Protein AF-A0A513QTV9-F1 (afdb_monomer)

Nearest PDB structures (foldseek):
  6qk5-assembly1_A  TM=6.519E-01  e=1.079E-06  Helix pomatia
  6qk6-assembly1_A  TM=5.389E-01  e=5.607E-05  Helix pomatia
  5mn3-assembly1_A  TM=4.149E-01  e=1.879E-03  Littorina littorea

Structure (mmCIF, N/CA/C/O backbone):
data_AF-A0A513QTV9-F1
#
_entry.id   AF-A0A513QTV9-F1
#
loop_
_atom_site.group_PDB
_atom_site.id
_atom_site.type_symbol
_atom_site.label_atom_id
_atom_site.label_alt_id
_atom_site.label_comp_id
_atom_site.label_asym_id
_atom_site.label_entity_id
_atom_site.label_seq_id
_atom_site.pdbx_PDB_ins_code
_atom_site.Cartn_x
_atom_site.Cartn_y
_atom_site.Cartn_z
_atom_site.occupancy
_atom_site.B_iso_or_equiv
_atom_site.auth_seq_id
_atom_site.auth_comp_id
_atom_site.auth_asym_id
_atom_site.auth_atom_id
_atom_site.pdbx_PDB_model_num
ATOM 1 N N . MET A 1 1 ? 13.735 -11.469 -7.294 1.00 44.91 1 MET A N 1
ATOM 2 C CA . MET A 1 1 ? 13.436 -10.178 -6.635 1.00 44.91 1 MET A CA 1
ATOM 3 C C . MET A 1 1 ? 11.929 -10.083 -6.507 1.00 44.91 1 MET A C 1
ATOM 5 O O . MET A 1 1 ? 11.262 -9.608 -7.414 1.00 44.91 1 MET A O 1
ATOM 9 N N . SER A 1 2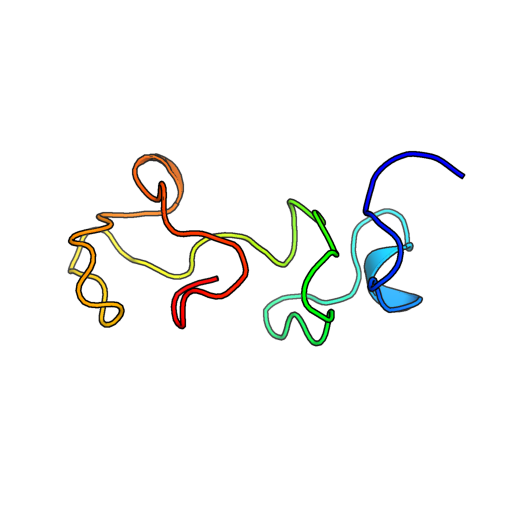 ? 11.388 -10.675 -5.448 1.00 51.06 2 SER A N 1
ATOM 10 C CA . SER A 1 2 ? 9.953 -10.926 -5.323 1.00 51.06 2 SER A CA 1
ATOM 11 C C . SER A 1 2 ? 9.354 -9.980 -4.292 1.00 51.06 2 SER A C 1
ATOM 13 O O . SER A 1 2 ? 9.849 -9.914 -3.172 1.00 51.06 2 SER A O 1
ATOM 15 N N . GLY A 1 3 ? 8.269 -9.292 -4.655 1.00 60.50 3 GLY A N 1
ATOM 16 C CA . GLY A 1 3 ? 7.216 -9.017 -3.674 1.00 60.50 3 GLY A CA 1
ATOM 17 C C . GLY A 1 3 ? 6.612 -7.620 -3.625 1.00 60.50 3 GLY A C 1
ATOM 18 O O . GLY A 1 3 ? 5.575 -7.484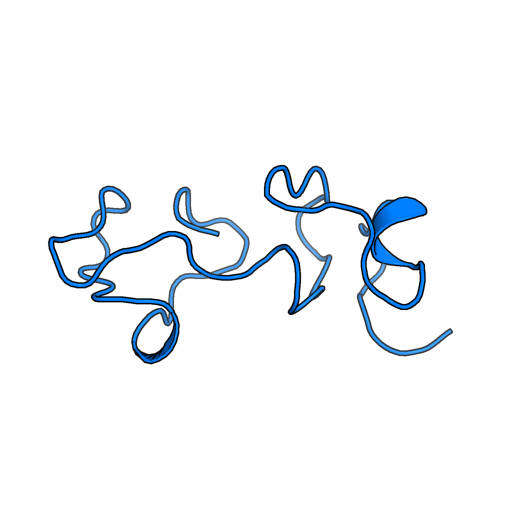 -2.989 1.00 60.50 3 GLY A O 1
ATOM 19 N N . ARG A 1 4 ? 7.205 -6.586 -4.237 1.00 72.88 4 ARG A N 1
ATOM 20 C CA . ARG A 1 4 ? 6.690 -5.210 -4.062 1.00 72.88 4 ARG A CA 1
ATOM 21 C C . ARG A 1 4 ? 6.507 -4.411 -5.359 1.00 72.88 4 ARG A C 1
ATOM 23 O O . ARG A 1 4 ? 5.864 -3.384 -5.310 1.00 72.88 4 ARG A O 1
ATOM 30 N N . GLY A 1 5 ? 6.945 -4.903 -6.518 1.00 75.88 5 GLY A N 1
ATOM 31 C CA . GLY A 1 5 ? 6.751 -4.230 -7.813 1.00 75.88 5 GLY A CA 1
ATOM 32 C C . GLY A 1 5 ? 7.913 -3.305 -8.222 1.00 75.88 5 GLY A C 1
ATOM 33 O O . GLY A 1 5 ? 8.796 -3.024 -7.406 1.00 75.88 5 GLY A O 1
ATOM 34 N N . PRO A 1 6 ? 7.980 -2.884 -9.501 1.00 81.75 6 PRO A N 1
ATOM 35 C CA . PRO A 1 6 ? 9.152 -2.207 -10.068 1.00 81.75 6 PRO A CA 1
ATOM 36 C C . PRO A 1 6 ? 9.365 -0.775 -9.563 1.00 81.75 6 PRO A C 1
ATOM 38 O O . PRO A 1 6 ? 10.503 -0.316 -9.526 1.00 81.75 6 PRO A O 1
ATOM 41 N N . ASN A 1 7 ? 8.303 -0.083 -9.138 1.00 85.75 7 ASN A N 1
ATOM 42 C CA . ASN A 1 7 ? 8.354 1.349 -8.807 1.00 85.75 7 ASN A CA 1
ATOM 43 C C . ASN A 1 7 ? 8.490 1.637 -7.303 1.00 85.75 7 ASN A C 1
ATOM 45 O O . ASN A 1 7 ? 8.189 2.737 -6.836 1.00 85.75 7 ASN A O 1
ATOM 49 N N . CYS A 1 8 ? 8.924 0.646 -6.525 1.00 84.69 8 CYS A N 1
ATOM 50 C CA . CYS A 1 8 ? 9.246 0.848 -5.120 1.00 84.69 8 CYS A CA 1
ATOM 51 C C . CYS A 1 8 ? 10.606 1.518 -4.944 1.00 84.69 8 CYS A C 1
ATOM 53 O O . CYS A 1 8 ? 11.586 1.134 -5.585 1.00 84.69 8 CYS A O 1
ATOM 55 N N . THR A 1 9 ? 10.680 2.452 -4.000 1.00 86.81 9 THR A N 1
ATOM 56 C CA . THR A 1 9 ? 11.952 3.011 -3.532 1.00 86.81 9 THR A CA 1
ATOM 57 C C . THR A 1 9 ? 12.759 1.950 -2.780 1.00 86.81 9 THR A C 1
ATOM 59 O O . THR A 1 9 ? 12.207 0.956 -2.302 1.00 86.81 9 THR A O 1
ATOM 62 N N . GLU A 1 10 ? 14.066 2.164 -2.625 1.00 88.06 10 GLU A N 1
ATOM 63 C CA . GLU A 1 10 ? 14.924 1.265 -1.837 1.00 88.06 10 GLU A CA 1
ATOM 64 C C . GLU A 1 10 ? 14.424 1.129 -0.388 1.00 88.06 10 GLU A C 1
ATOM 66 O O . GLU A 1 10 ? 14.383 0.023 0.149 1.00 88.06 10 GLU A O 1
ATOM 71 N N . ALA A 1 11 ? 13.902 2.215 0.197 1.00 87.62 11 ALA A N 1
ATOM 72 C CA . ALA A 1 11 ? 13.253 2.190 1.507 1.00 87.62 11 ALA A CA 1
ATOM 73 C C . ALA A 1 11 ? 12.045 1.230 1.550 1.00 87.62 11 ALA A C 1
ATOM 75 O O . ALA A 1 11 ? 11.886 0.488 2.519 1.00 87.62 11 ALA A O 1
ATOM 76 N N . CYS A 1 12 ? 11.221 1.169 0.494 1.00 86.81 12 CYS A N 1
ATOM 77 C CA . CYS A 1 12 ? 10.147 0.169 0.412 1.00 86.81 12 CYS A CA 1
ATOM 78 C C . CYS A 1 12 ? 10.633 -1.222 0.047 1.00 86.81 12 CYS A C 1
ATOM 80 O O . CYS A 1 12 ? 9.864 -2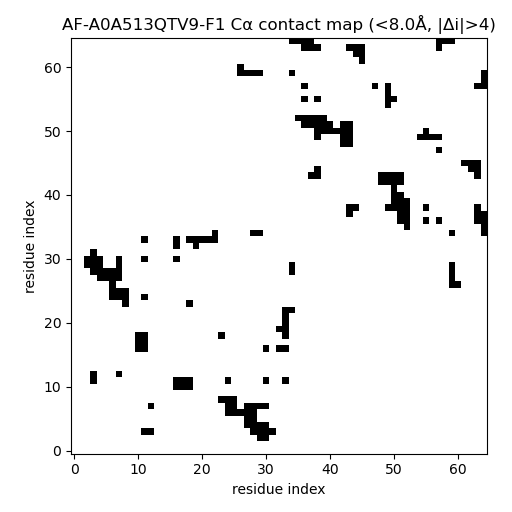.158 0.203 1.00 86.81 12 CYS A O 1
ATOM 82 N N . LYS A 1 13 ? 11.837 -1.410 -0.489 1.00 85.00 13 LYS A N 1
ATOM 83 C CA . LYS A 1 13 ? 12.383 -2.758 -0.720 1.00 85.00 13 LYS A CA 1
ATOM 84 C C . LYS A 1 13 ? 13.014 -3.337 0.546 1.00 85.00 13 LYS A C 1
ATOM 86 O O . LYS A 1 13 ? 13.090 -4.558 0.665 1.00 85.00 13 LYS A O 1
ATOM 91 N N . GLY A 1 14 ? 13.390 -2.479 1.498 1.00 84.62 14 GLY A N 1
ATOM 92 C CA . GLY A 1 14 ? 13.797 -2.871 2.845 1.00 84.62 14 GLY A CA 1
ATOM 93 C C . GLY A 1 14 ? 12.750 -3.748 3.536 1.00 84.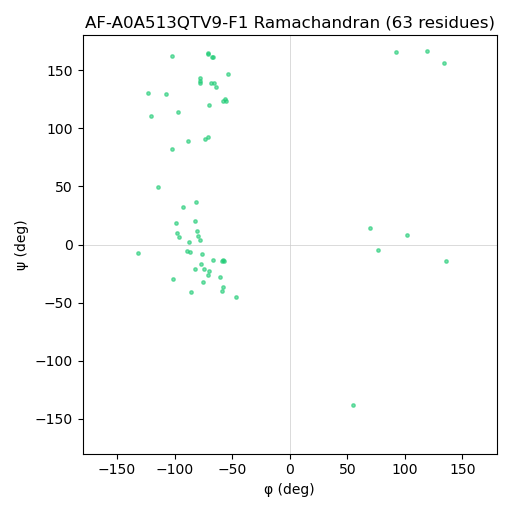62 14 GLY A C 1
ATOM 94 O O . GLY A 1 14 ? 11.549 -3.617 3.297 1.00 84.62 14 GLY A O 1
ATOM 95 N N . SER A 1 15 ? 13.202 -4.677 4.376 1.00 83.12 15 SER A N 1
ATOM 96 C CA . SER A 1 15 ? 12.330 -5.512 5.209 1.00 83.12 15 SER A CA 1
ATOM 97 C C . SER A 1 15 ? 12.676 -5.273 6.681 1.00 83.12 15 SER A C 1
ATOM 99 O O . SER A 1 15 ? 13.766 -5.674 7.090 1.00 83.12 15 SER A O 1
ATOM 101 N N . PRO A 1 16 ? 11.794 -4.633 7.477 1.00 81.56 16 PRO A N 1
ATOM 102 C CA . PRO A 1 16 ? 10.460 -4.119 7.122 1.00 81.56 16 PRO A CA 1
ATOM 103 C C . PRO A 1 16 ? 10.502 -2.885 6.201 1.00 81.56 16 PRO A C 1
ATOM 105 O O . PRO A 1 16 ? 11.550 -2.260 6.039 1.00 81.56 16 PRO A O 1
ATOM 108 N N . CYS A 1 17 ? 9.368 -2.541 5.578 1.00 85.31 17 CYS A N 1
ATOM 109 C CA . CYS A 1 17 ? 9.244 -1.331 4.760 1.00 85.31 17 CYS A CA 1
ATOM 110 C C . CYS A 1 17 ? 9.622 -0.083 5.567 1.00 85.31 17 CYS A C 1
ATOM 112 O O . CYS A 1 17 ? 9.029 0.203 6.605 1.00 85.31 17 CYS A O 1
ATOM 114 N N . GLN A 1 18 ? 10.572 0.698 5.055 1.00 88.62 18 GLN A N 1
ATOM 115 C CA . GLN A 1 18 ? 11.066 1.904 5.721 1.00 88.62 18 GLN A CA 1
ATOM 116 C C . GLN A 1 18 ? 10.432 3.199 5.197 1.00 88.62 18 GLN A C 1
ATOM 118 O O . GLN A 1 18 ? 10.884 4.284 5.546 1.00 88.62 18 GLN A O 1
ATOM 123 N N . CYS A 1 19 ? 9.380 3.124 4.374 1.00 85.12 19 CYS A N 1
ATOM 124 C CA . CYS A 1 19 ? 8.672 4.322 3.906 1.00 85.12 19 CYS A CA 1
ATOM 125 C C . CYS A 1 19 ? 7.865 5.020 5.014 1.00 85.12 19 CYS A C 1
ATOM 127 O O . CYS A 1 19 ? 7.553 6.205 4.897 1.00 85.12 19 CYS A O 1
ATOM 129 N N . GLY A 1 20 ? 7.504 4.293 6.078 1.00 76.88 20 GLY A N 1
ATOM 130 C CA . GLY A 1 20 ? 6.628 4.801 7.131 1.00 76.88 20 GLY A CA 1
ATOM 131 C C . GLY A 1 20 ? 5.302 5.321 6.565 1.00 76.88 20 GLY A C 1
ATOM 132 O O . GLY A 1 20 ? 4.724 4.733 5.652 1.00 76.88 20 GLY A O 1
ATOM 133 N N . ASP A 1 21 ? 4.840 6.459 7.083 1.00 71.81 21 ASP A N 1
ATOM 134 C CA . ASP A 1 21 ? 3.612 7.117 6.635 1.00 71.81 21 ASP A CA 1
ATOM 135 C C . ASP A 1 21 ? 3.730 7.839 5.285 1.00 71.81 21 ASP A C 1
ATOM 137 O O . ASP A 1 21 ? 2.712 8.114 4.649 1.00 71.81 21 ASP A O 1
ATOM 141 N N . LYS A 1 22 ? 4.936 8.188 4.837 1.00 71.19 22 LYS A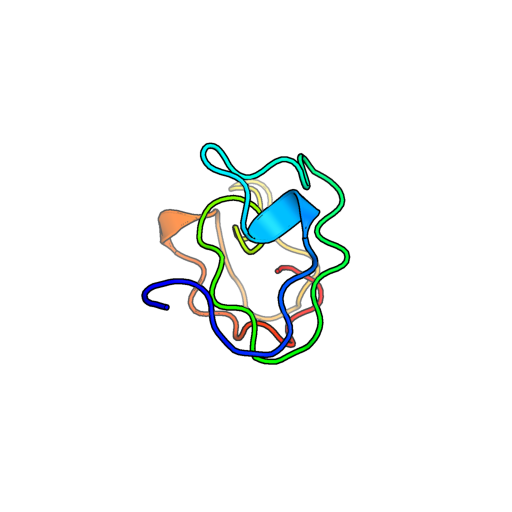 N 1
ATOM 142 C CA . LYS A 1 22 ? 5.141 8.896 3.569 1.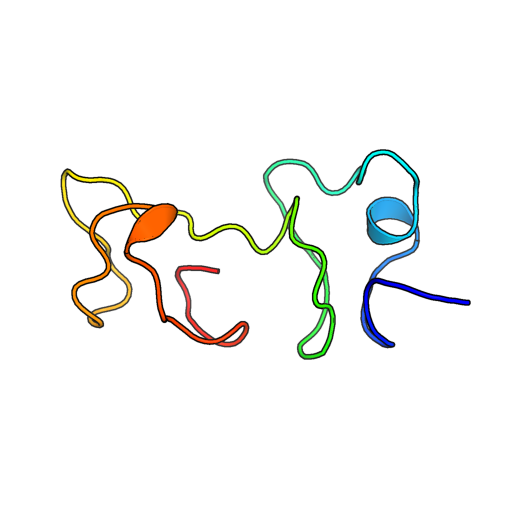00 71.19 22 LYS A CA 1
ATOM 143 C C . LYS A 1 22 ? 5.619 7.895 2.523 1.00 71.19 22 LYS A C 1
ATOM 145 O O . LYS A 1 22 ? 6.806 7.733 2.271 1.00 71.19 22 LYS A O 1
ATOM 150 N N . CYS A 1 23 ? 4.664 7.183 1.932 1.00 78.69 23 CYS A N 1
ATOM 151 C CA . CYS A 1 23 ? 4.929 6.242 0.851 1.00 78.69 23 CYS A CA 1
ATOM 152 C C . CYS A 1 23 ? 5.236 6.999 -0.450 1.00 78.69 23 CYS A C 1
ATOM 154 O O . CYS A 1 23 ? 4.344 7.297 -1.235 1.00 78.69 23 CYS A O 1
ATOM 156 N N . GLU A 1 24 ? 6.512 7.293 -0.692 1.00 82.31 24 GLU A N 1
ATOM 157 C CA . GLU A 1 24 ? 6.986 7.961 -1.920 1.00 82.31 24 GLU A CA 1
ATOM 158 C C . GLU A 1 24 ? 7.179 6.990 -3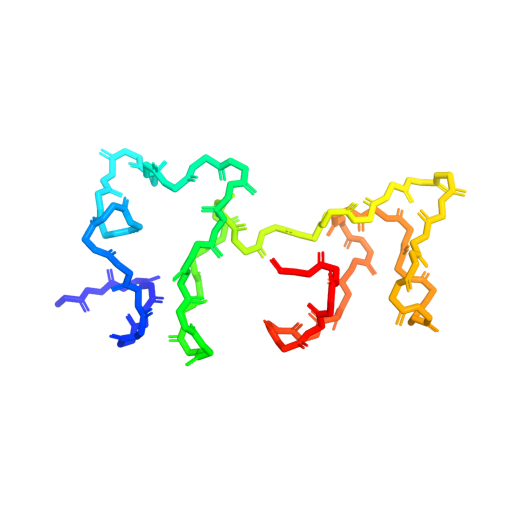.098 1.00 82.31 24 GLU A C 1
ATOM 160 O O . GLU A 1 24 ? 7.929 7.250 -4.036 1.00 82.31 24 GLU A O 1
ATOM 165 N N . CYS A 1 25 ? 6.536 5.826 -3.045 1.00 84.12 25 CYS A N 1
ATOM 166 C CA . CYS A 1 25 ? 6.649 4.843 -4.109 1.00 84.12 25 CYS A CA 1
ATOM 167 C C . CYS A 1 25 ? 5.776 5.218 -5.304 1.00 84.12 25 CYS A C 1
ATOM 169 O O . CYS A 1 25 ? 4.631 5.648 -5.147 1.00 84.12 25 CYS A O 1
ATOM 171 N N . GLY A 1 26 ? 6.307 4.993 -6.505 1.00 77.19 26 GLY A N 1
ATOM 172 C CA . GLY A 1 26 ? 5.584 5.248 -7.743 1.00 77.19 26 GLY A CA 1
ATOM 173 C C . GLY A 1 26 ? 4.451 4.248 -7.981 1.00 77.19 26 GLY A C 1
ATOM 174 O O . GLY A 1 26 ? 4.393 3.166 -7.385 1.00 77.19 26 GLY A O 1
ATOM 175 N N . SER A 1 27 ? 3.553 4.600 -8.901 1.00 73.81 27 SER A N 1
ATOM 176 C CA . SER A 1 27 ? 2.495 3.708 -9.386 1.00 73.81 27 SER A CA 1
ATOM 177 C C . SER A 1 27 ? 3.100 2.403 -9.910 1.00 73.81 27 SER A C 1
ATOM 179 O O . SER A 1 27 ? 3.971 2.435 -10.773 1.00 73.81 27 SER A O 1
ATOM 181 N N . GLY A 1 28 ? 2.675 1.254 -9.380 1.00 75.69 28 GLY A N 1
ATOM 182 C CA . GLY A 1 28 ? 3.298 -0.055 -9.641 1.00 75.69 28 GLY A CA 1
ATOM 183 C C . GLY A 1 28 ? 4.206 -0.562 -8.513 1.00 75.69 28 GLY A C 1
ATOM 184 O O . GLY A 1 28 ? 4.913 -1.547 -8.696 1.00 75.69 28 GLY A O 1
ATOM 185 N N . CYS A 1 29 ? 4.217 0.110 -7.361 1.00 83.44 29 CYS A N 1
ATOM 186 C CA . CYS A 1 29 ? 4.693 -0.457 -6.105 1.00 83.44 29 CYS A CA 1
ATOM 187 C C . CYS A 1 29 ? 3.504 -0.978 -5.275 1.00 83.44 29 CYS A C 1
ATOM 189 O O . CYS A 1 29 ? 2.688 -0.198 -4.793 1.00 83.44 29 CYS A O 1
ATOM 191 N N 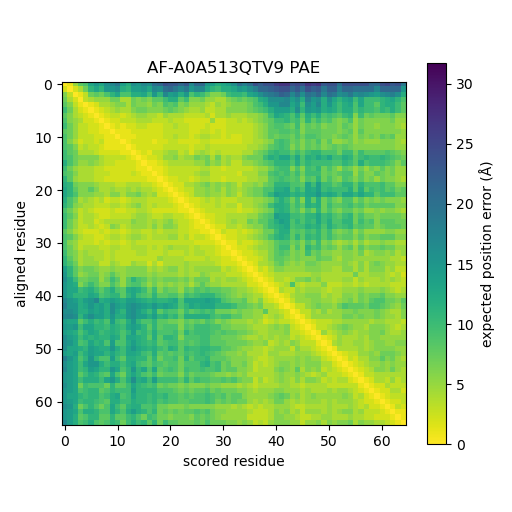. ASP A 1 30 ? 3.428 -2.289 -5.072 1.00 78.31 30 ASP A N 1
ATOM 192 C CA . ASP A 1 30 ? 2.430 -3.032 -4.288 1.00 78.31 30 ASP A CA 1
ATOM 193 C C . ASP A 1 30 ? 2.873 -3.251 -2.828 1.00 78.31 30 ASP A C 1
ATOM 195 O O . ASP A 1 30 ? 2.585 -4.266 -2.187 1.00 78.31 30 ASP A O 1
ATOM 199 N N . CYS A 1 31 ? 3.626 -2.300 -2.279 1.00 81.38 31 CYS A N 1
ATOM 200 C CA . CYS A 1 31 ? 4.170 -2.366 -0.927 1.00 81.38 31 CYS A CA 1
ATOM 201 C C . CYS A 1 31 ? 3.039 -2.207 0.103 1.00 81.38 31 CYS A C 1
ATOM 203 O O . CYS A 1 31 ? 2.685 -1.097 0.491 1.00 81.38 31 CYS A O 1
ATOM 205 N N . LYS A 1 32 ? 2.476 -3.336 0.559 1.00 76.56 32 LYS A N 1
ATOM 206 C CA . LYS A 1 32 ? 1.314 -3.405 1.472 1.00 76.56 32 LYS A CA 1
ATOM 207 C C . LYS A 1 32 ? 1.494 -2.699 2.818 1.00 76.56 32 LYS A C 1
ATOM 209 O O . LYS A 1 32 ? 0.514 -2.555 3.534 1.00 76.56 32 LYS A O 1
ATOM 214 N N . GLU A 1 33 ? 2.717 -2.320 3.181 1.00 82.38 33 GLU A N 1
ATOM 215 C CA . GLU A 1 33 ? 3.008 -1.591 4.418 1.00 82.38 33 GLU A CA 1
ATOM 216 C C . GLU A 1 33 ? 2.852 -0.075 4.251 1.00 82.38 33 GLU A C 1
ATOM 218 O O . GLU A 1 33 ? 2.280 0.560 5.129 1.00 82.38 33 GLU A O 1
ATOM 223 N N . CYS A 1 34 ? 3.301 0.503 3.128 1.00 81.00 34 CYS A N 1
ATOM 224 C CA . CYS A 1 34 ? 3.203 1.951 2.910 1.00 81.00 34 CYS A CA 1
ATOM 225 C C . CYS A 1 34 ? 2.054 2.364 1.990 1.00 81.00 34 CYS A C 1
ATOM 227 O O . CYS A 1 34 ? 1.470 3.418 2.211 1.00 81.00 34 CYS A O 1
ATOM 229 N N . LYS A 1 35 ? 1.658 1.517 1.027 1.00 78.44 35 LYS A N 1
ATOM 230 C CA . LYS A 1 35 ? 0.439 1.679 0.207 1.00 78.44 35 LYS A CA 1
ATOM 231 C C . LYS A 1 35 ? -0.807 1.176 0.946 1.00 78.44 35 LYS A C 1
ATOM 233 O O . LYS A 1 35 ? -1.698 0.551 0.360 1.00 78.44 35 LYS A O 1
ATOM 238 N N . VAL A 1 36 ? -0.852 1.394 2.259 1.00 78.62 36 VAL A N 1
ATOM 239 C CA . VAL A 1 36 ? -2.058 1.155 3.052 1.00 78.62 36 VAL A CA 1
ATOM 240 C C . VAL A 1 36 ? -3.013 2.307 2.846 1.00 78.62 36 VAL A C 1
ATOM 242 O O . VAL A 1 36 ? -2.623 3.467 2.753 1.00 78.62 36 VAL A O 1
ATOM 245 N N . CYS A 1 37 ? -4.293 1.984 2.808 1.00 80.12 37 CYS A N 1
ATOM 246 C CA . CYS A 1 37 ? -5.286 3.014 2.665 1.00 80.12 37 CYS A CA 1
ATOM 247 C C . CYS A 1 37 ? -5.384 3.862 3.935 1.00 80.12 37 CYS A C 1
ATOM 249 O O . CYS A 1 37 ? -5.725 3.355 5.004 1.00 80.12 37 CYS A O 1
ATOM 251 N N . LYS A 1 38 ? -5.125 5.160 3.790 1.00 76.50 38 LYS A N 1
ATOM 252 C CA . LYS A 1 38 ? -5.154 6.177 4.851 1.00 76.50 38 LYS A CA 1
ATOM 253 C C . LYS A 1 38 ? -6.560 6.672 5.186 1.00 76.50 38 LYS A C 1
ATOM 255 O O . LYS A 1 38 ? -6.727 7.685 5.859 1.00 76.50 38 LYS A O 1
ATOM 260 N N . CYS A 1 39 ? -7.578 5.983 4.685 1.00 80.81 39 CYS A N 1
ATOM 261 C CA . CYS A 1 39 ? -8.958 6.236 5.050 1.00 80.81 39 CYS A CA 1
ATOM 262 C C . CYS A 1 39 ? -9.204 5.828 6.503 1.00 80.81 39 CYS A C 1
ATOM 264 O O . CYS A 1 39 ? -8.790 4.747 6.920 1.00 80.81 39 CYS A O 1
ATOM 266 N N . SER A 1 40 ? -9.955 6.647 7.230 1.00 77.44 40 SER A N 1
ATOM 267 C CA . SER A 1 40 ? -10.445 6.328 8.572 1.00 77.44 40 SER A CA 1
ATOM 268 C C . SER A 1 40 ? -11.919 5.923 8.518 1.00 77.44 40 SER A C 1
ATOM 270 O O . SER A 1 40 ? -12.625 6.232 7.555 1.00 77.44 40 SER A O 1
ATOM 272 N N . ALA A 1 41 ? -12.408 5.257 9.568 1.00 74.50 41 ALA A N 1
ATOM 273 C CA . ALA A 1 41 ? -13.835 4.945 9.715 1.00 74.50 41 ALA A CA 1
ATOM 274 C C . ALA A 1 41 ? -14.709 6.215 9.771 1.00 74.50 41 ALA A C 1
ATOM 276 O O . ALA A 1 41 ? -15.852 6.196 9.322 1.00 74.50 41 ALA A O 1
ATOM 277 N N . GLU A 1 42 ? -14.139 7.327 10.249 1.00 74.88 42 GLU A N 1
ATOM 278 C CA . GLU A 1 42 ? -14.763 8.658 10.277 1.00 74.88 42 GLU A CA 1
ATOM 279 C C . GLU A 1 42 ? -15.000 9.251 8.877 1.00 74.88 42 GLU A C 1
ATOM 281 O O . GLU A 1 42 ? -15.761 10.203 8.720 1.00 74.88 42 GLU A O 1
ATOM 286 N N . GLY A 1 43 ? -14.396 8.664 7.842 1.00 69.56 43 GLY A N 1
ATOM 287 C CA . GLY A 1 43 ? -14.604 9.040 6.452 1.00 69.56 43 GLY A CA 1
ATOM 288 C C . GLY A 1 43 ? -13.294 9.169 5.687 1.00 69.56 43 GLY A C 1
ATOM 289 O O . GLY A 1 43 ? -12.228 9.415 6.254 1.00 69.56 43 GLY A O 1
ATOM 290 N N . CYS A 1 44 ? -13.379 9.016 4.366 1.00 76.44 44 CYS A N 1
ATOM 291 C CA . CYS A 1 44 ? -12.232 9.154 3.486 1.00 76.44 44 CYS A CA 1
ATOM 292 C C . CYS A 1 44 ? -12.437 10.207 2.411 1.00 76.44 44 CYS A C 1
ATOM 294 O O . CYS A 1 44 ? -13.424 10.192 1.676 1.00 76.44 44 CYS A O 1
ATOM 296 N N . LYS A 1 45 ? -11.450 11.095 2.279 1.00 77.50 45 LYS A N 1
ATOM 297 C CA . LYS A 1 45 ? -11.479 12.213 1.329 1.00 77.50 45 LYS A CA 1
ATOM 298 C C . LYS A 1 45 ? -11.180 11.813 -0.119 1.00 77.50 45 LYS A C 1
ATOM 300 O O . LYS A 1 45 ? -11.133 12.683 -0.978 1.00 77.50 45 LYS A O 1
ATOM 305 N N . CYS A 1 46 ? -11.002 10.526 -0.416 1.00 79.38 46 CYS A N 1
ATOM 306 C CA . CYS A 1 46 ? -10.813 10.073 -1.793 1.00 79.38 46 CYS A CA 1
ATOM 307 C C . CYS A 1 46 ? -12.092 10.025 -2.633 1.00 79.38 46 CYS A C 1
ATOM 309 O O . CYS A 1 46 ? -12.007 9.757 -3.826 1.00 79.38 46 CYS A O 1
ATOM 311 N N . GLY A 1 47 ? -13.271 10.220 -2.033 1.00 76.69 47 GLY A N 1
ATOM 312 C CA . GLY A 1 47 ? -14.547 10.196 -2.756 1.00 76.69 47 GLY A CA 1
ATOM 313 C C . GLY A 1 47 ? -15.054 8.797 -3.130 1.00 76.69 47 GLY A C 1
ATOM 314 O O . GLY A 1 47 ? -16.180 8.670 -3.592 1.00 76.69 47 GLY A O 1
ATOM 315 N N . ALA A 1 48 ? -14.281 7.738 -2.871 1.00 79.94 48 ALA A N 1
ATOM 316 C CA . ALA A 1 48 ? -14.661 6.355 -3.168 1.00 79.94 48 ALA A CA 1
ATOM 317 C C . ALA A 1 48 ? -15.468 5.667 -2.047 1.00 79.94 48 ALA A C 1
ATOM 319 O O . ALA A 1 48 ? -15.773 4.482 -2.139 1.00 79.94 48 ALA A O 1
ATOM 320 N N . GLY A 1 49 ? -15.776 6.372 -0.952 1.00 78.44 49 GLY A N 1
ATOM 321 C CA . GLY A 1 49 ? -16.523 5.802 0.178 1.00 78.44 49 GLY A CA 1
ATOM 322 C C . GLY A 1 49 ? -15.753 4.755 0.999 1.00 78.44 49 GLY A C 1
ATOM 323 O O . GLY A 1 49 ? -16.362 4.045 1.794 1.00 78.44 49 GLY A O 1
ATOM 324 N N . CYS A 1 50 ? -14.428 4.664 0.828 1.00 82.06 50 CYS A N 1
ATOM 325 C CA . CYS A 1 50 ? -13.531 3.793 1.594 1.00 82.06 50 CYS A CA 1
ATOM 326 C C . CYS A 1 50 ? -13.668 4.140 3.121 1.00 82.06 50 CYS A C 1
ATOM 328 O O . CYS A 1 50 ? -13.513 5.301 3.500 1.00 82.06 50 CYS A O 1
ATOM 330 N N . LYS A 1 51 ? -13.998 3.176 4.008 1.00 80.75 51 LYS A N 1
ATOM 331 C CA . LYS A 1 51 ? -14.252 3.382 5.467 1.00 80.75 51 LYS A CA 1
ATOM 332 C C . LYS A 1 51 ? -13.203 2.693 6.348 1.00 80.75 51 LYS A C 1
ATOM 334 O O . LYS A 1 51 ? -13.530 1.932 7.258 1.00 80.75 51 LYS A O 1
ATOM 339 N N . GLY A 1 52 ? -11.932 2.912 6.043 1.00 74.44 52 GLY A N 1
ATOM 340 C CA . GLY A 1 52 ? -10.828 2.232 6.719 1.00 74.44 52 GLY A CA 1
ATOM 341 C C . GLY A 1 52 ? -9.978 1.391 5.779 1.00 74.44 52 GLY A C 1
ATOM 342 O O . GLY A 1 52 ? -10.381 1.080 4.660 1.00 74.44 52 GLY A O 1
ATOM 343 N N . LYS A 1 53 ? -8.807 0.983 6.271 1.00 75.12 53 LYS A N 1
ATOM 344 C CA . LYS A 1 53 ? -7.864 0.075 5.600 1.00 75.12 53 LYS A CA 1
ATOM 345 C C . LYS A 1 53 ? -8.535 -1.166 5.002 1.00 75.12 53 LYS A C 1
ATOM 347 O O . LYS A 1 53 ? -8.223 -1.534 3.877 1.00 75.12 53 LYS A O 1
ATOM 352 N N . GLU A 1 54 ? -9.428 -1.805 5.755 1.00 73.88 54 GLU A N 1
AT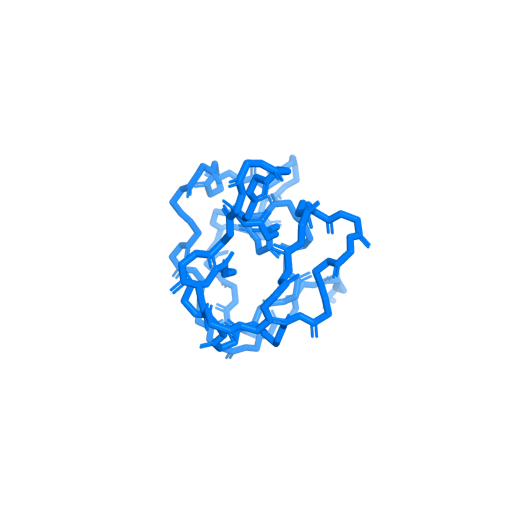OM 353 C CA . GLU A 1 54 ? -10.006 -3.108 5.393 1.00 73.88 54 GLU A CA 1
ATOM 354 C C . GLU A 1 54 ? -11.052 -3.019 4.280 1.00 73.88 54 GLU A C 1
ATOM 356 O O . GLU A 1 54 ? -11.163 -3.920 3.457 1.00 73.88 54 GLU A O 1
ATOM 361 N N . SER A 1 55 ? -11.788 -1.911 4.216 1.00 76.19 55 SER A N 1
ATOM 362 C CA . SER A 1 55 ? -12.835 -1.666 3.217 1.00 76.19 55 SER A CA 1
ATOM 363 C C . SER A 1 55 ? -12.336 -0.844 2.026 1.00 76.19 55 SER A C 1
ATOM 365 O O . SER A 1 55 ? -13.115 -0.449 1.157 1.00 76.19 55 SER A O 1
ATOM 367 N N . CYS A 1 56 ? -11.033 -0.570 1.965 1.00 75.56 56 CYS A N 1
ATOM 368 C CA . CYS A 1 56 ? -10.461 0.277 0.940 1.00 75.56 56 CYS A CA 1
ATOM 369 C C . CYS A 1 56 ? -10.056 -0.506 -0.312 1.00 75.56 56 CYS A C 1
ATOM 371 O O . CYS A 1 56 ? -8.913 -0.936 -0.461 1.00 75.56 56 CYS A O 1
ATOM 373 N N . GLY A 1 57 ? -11.003 -0.636 -1.245 1.00 75.06 57 GLY A N 1
ATOM 374 C CA . GLY A 1 57 ? -10.783 -1.175 -2.598 1.00 75.06 57 GLY A CA 1
ATOM 375 C C . GLY A 1 57 ? -10.173 -0.170 -3.581 1.00 75.06 57 GLY A C 1
ATOM 376 O O . GLY A 1 57 ? -10.099 -0.425 -4.777 1.00 75.06 57 GLY A O 1
ATOM 377 N N . CYS A 1 58 ? -9.774 0.994 -3.080 1.00 77.81 58 CYS A N 1
ATOM 378 C CA . CYS A 1 58 ? -9.216 2.079 -3.855 1.00 77.81 58 CYS A CA 1
ATOM 379 C C . CYS A 1 58 ? -7.866 1.647 -4.508 1.00 77.81 58 CYS A C 1
ATOM 381 O O . CYS A 1 58 ? -7.040 1.012 -3.849 1.00 77.81 58 CYS A O 1
ATOM 383 N N . ASP A 1 59 ? -7.623 1.949 -5.792 1.00 74.62 59 ASP A N 1
ATOM 384 C CA . ASP A 1 59 ? -6.362 1.601 -6.486 1.00 74.62 59 ASP A CA 1
ATOM 385 C C . ASP A 1 59 ? -5.156 2.373 -5.913 1.00 74.62 59 ASP A C 1
ATOM 387 O O . ASP A 1 59 ? -5.327 3.392 -5.248 1.00 74.62 59 ASP A O 1
ATOM 391 N N . SER A 1 60 ? -3.928 1.905 -6.156 1.00 70.50 60 SER A N 1
ATOM 392 C CA . SER A 1 60 ? -2.673 2.575 -5.761 1.00 70.50 60 SER A CA 1
ATOM 393 C C . SER A 1 60 ? -2.511 4.002 -6.303 1.00 70.50 60 SER A C 1
ATOM 395 O O . SER A 1 60 ? -1.643 4.733 -5.823 1.00 70.50 60 SER A O 1
ATOM 397 N N . SER A 1 61 ? -3.327 4.385 -7.286 1.00 73.00 61 SER A N 1
ATOM 398 C CA . SER A 1 61 ? -3.476 5.743 -7.821 1.00 73.00 61 SER A CA 1
ATOM 399 C C . SER A 1 61 ? -4.497 6.619 -7.070 1.00 73.00 61 SER A C 1
ATOM 401 O O . SER A 1 61 ? -4.593 7.816 -7.337 1.00 73.00 61 SER A O 1
ATOM 403 N N . CYS A 1 62 ? -5.240 6.064 -6.107 1.00 76.00 62 CYS A N 1
ATOM 404 C CA . CYS A 1 62 ? -6.133 6.822 -5.233 1.00 76.00 62 CYS A CA 1
ATOM 405 C C . CYS A 1 62 ? -5.344 7.770 -4.331 1.00 76.00 62 CYS A C 1
ATOM 407 O O . CYS A 1 62 ? -4.381 7.367 -3.690 1.00 76.00 62 CYS A O 1
ATOM 409 N N . SER A 1 63 ? -5.854 8.986 -4.139 1.00 75.19 63 SER A N 1
ATOM 410 C CA . SER A 1 63 ? -5.335 9.948 -3.154 1.00 75.19 63 SER A CA 1
ATOM 411 C C . SER A 1 63 ? -5.355 9.443 -1.702 1.00 75.19 63 SER A C 1
ATOM 413 O O . SER A 1 63 ? -4.734 10.035 -0.825 1.00 75.19 63 SER A O 1
ATOM 415 N N . CYS A 1 64 ? -6.075 8.353 -1.442 1.00 77.19 64 CYS A N 1
ATOM 416 C CA . CYS A 1 64 ? -6.142 7.663 -0.165 1.00 77.19 64 CYS A CA 1
ATOM 417 C C . CYS A 1 64 ? -5.083 6.570 0.048 1.00 77.19 64 CYS A C 1
ATOM 419 O O . CYS A 1 64 ? -5.074 5.996 1.138 1.00 77.19 64 CYS A O 1
ATOM 421 N N . LYS A 1 65 ? -4.256 6.240 -0.954 1.00 73.94 65 LYS A N 1
ATOM 422 C CA . LYS A 1 65 ? -3.274 5.141 -0.929 1.00 73.94 65 LYS A CA 1
ATOM 423 C C . LYS A 1 65 ? -1.841 5.621 -1.162 1.00 73.94 65 LYS A C 1
ATOM 425 O O . LYS A 1 65 ? -0.983 5.259 -0.337 1.00 73.94 65 LYS A O 1
#

Radius of gyration: 11.89 Å; Cα contacts (8 Å, |Δi|>4): 109; chains: 1; bounding box: 31×23×20 Å

Secondary structure (DSSP, 8-state):
--SS-TT--HHHHSSS---TT---PPTT---TTTS----BTTB-TTSS---SSTT----TTSTT-

InterPro domains:
  IPR001008 Metallothionein, mollusc [PR00875] (17-28)
  IPR001008 Metallothionein, mollusc [PR00875] (29-36)
  IPR001008 Metallothionein, mollusc [PR00875] (44-55)
  IPR001008 Metallothionein, mollusc [PR00875] (55-65)

Organism: NCBI:txid2547651

Foldseek 3Di:
DDDFFDQADPQLVDVVRNCAQPRPTDQGTNSCRNLFFQADLVGDPQPPGQRGRVSDPDHSPTPRD

Mean predicted aligned error: 6.8 Å

Sequence (65 aa):
MSGRGPNCTEACKGSPCQCGDKCECGSGCDCKECKVCKCSAEGCKCGAGCKGKESCGCDSSCSCK

pLDDT: mean 77.62, std 7.36, range [44.91, 88.62]

Solvent-accessible surface area (backbone atoms only — not comparable to full-atom values): 3894 Å² total; per-residue (Å²): 141,86,81,34,57,87,33,43,43,71,45,50,69,38,88,70,60,62,35,54,91,62,52,84,47,41,83,60,33,62,37,71,76,32,54,40,38,73,24,37,72,93,52,33,93,60,75,78,73,26,51,16,54,90,60,39,82,68,55,78,84,37,91,38,52